Protein AF-D2REA1-F1 (afdb_monomer_lite)

Secondary structure (DSSP, 8-state):
-----------HHHHHHHHHHHT-SSHHHHHHHHHHHHHH-TTS-------------SPPPGGGGGG--

InterPro domains:
  IPR020073 Uncharacterised protein family AF1718 [PF17341] (6-49)

Sequence (69 aa):
MKLKIVQVPLPLEIVEELKARSGRNTIKDALSEAVYHYISCPHIKKVKTTMKVSKMRGRKPLYLKDFIE

pLDDT: mean 79.15, std 13.53, range [39.62, 94.19]

Structure (mmCIF, N/CA/C/O backbone):
data_AF-D2REA1-F1
#
_entry.id   AF-D2REA1-F1
#
loop_
_atom_site.group_PDB
_atom_site.id
_atom_site.type_symbol
_atom_site.label_atom_id
_atom_site.label_alt_id
_atom_site.label_comp_id
_atom_site.label_asym_id
_atom_site.label_entity_id
_atom_site.label_seq_id
_atom_site.pdbx_PDB_ins_code
_atom_site.Cartn_x
_atom_site.Cartn_y
_atom_site.Cartn_z
_atom_site.occupancy
_atom_site.B_iso_or_equiv
_atom_site.auth_seq_id
_atom_site.auth_comp_id
_atom_site.auth_asym_id
_atom_site.auth_atom_id
_atom_site.pdbx_PDB_model_num
ATOM 1 N N . MET A 1 1 ? -5.383 -17.469 2.999 1.00 64.19 1 MET A N 1
ATOM 2 C CA . MET A 1 1 ? -4.447 -16.407 2.552 1.00 64.19 1 MET A CA 1
ATOM 3 C C . MET A 1 1 ? -3.495 -16.079 3.701 1.00 64.19 1 MET A C 1
ATOM 5 O O . MET A 1 1 ? -3.984 -15.869 4.803 1.00 64.19 1 MET A O 1
ATOM 9 N N . LYS A 1 2 ? -2.170 -16.075 3.497 1.00 77.88 2 LYS A N 1
ATOM 10 C CA . LYS A 1 2 ? -1.191 -15.748 4.554 1.00 77.88 2 LYS A CA 1
ATOM 11 C C . LYS A 1 2 ? -0.777 -14.280 4.424 1.00 77.88 2 LYS A C 1
ATOM 13 O O . LYS A 1 2 ? -0.175 -13.907 3.422 1.00 77.88 2 LYS A O 1
ATOM 18 N N . LEU A 1 3 ? -1.124 -13.449 5.406 1.00 79.50 3 LEU A N 1
ATOM 19 C CA . LEU A 1 3 ? -0.782 -12.024 5.400 1.00 79.50 3 LEU A CA 1
ATOM 20 C C . LEU A 1 3 ? 0.681 -11.837 5.817 1.00 79.50 3 LEU A C 1
ATOM 22 O O . LEU A 1 3 ? 1.108 -12.357 6.847 1.00 79.50 3 LEU A O 1
ATOM 26 N N . LYS A 1 4 ? 1.449 -11.091 5.019 1.00 83.19 4 LYS A N 1
ATOM 27 C CA . LYS A 1 4 ? 2.829 -10.717 5.342 1.00 83.19 4 LYS A CA 1
ATOM 28 C C . LYS A 1 4 ? 2.839 -9.284 5.862 1.00 83.19 4 LYS A C 1
ATOM 30 O O . LYS A 1 4 ? 2.516 -8.360 5.123 1.00 83.19 4 LYS A O 1
ATOM 35 N N . ILE A 1 5 ? 3.198 -9.114 7.131 1.00 86.50 5 ILE A N 1
ATOM 36 C CA . ILE A 1 5 ? 3.376 -7.794 7.741 1.00 86.50 5 ILE A CA 1
ATOM 37 C C . ILE A 1 5 ? 4.804 -7.338 7.443 1.00 86.50 5 ILE A C 1
ATOM 39 O O . ILE A 1 5 ? 5.754 -8.085 7.674 1.00 86.50 5 ILE A O 1
ATOM 43 N N . VAL A 1 6 ? 4.947 -6.135 6.893 1.00 84.50 6 VAL A N 1
ATOM 44 C CA . VAL A 1 6 ? 6.238 -5.537 6.539 1.00 84.50 6 VAL A CA 1
ATOM 45 C C . VAL A 1 6 ? 6.284 -4.128 7.115 1.00 84.50 6 VAL A C 1
ATOM 47 O O . VAL A 1 6 ? 5.272 -3.431 7.126 1.00 84.50 6 VAL A O 1
ATOM 50 N N . GLN A 1 7 ? 7.453 -3.725 7.599 1.00 87.38 7 GLN A N 1
ATOM 51 C CA . GLN A 1 7 ? 7.724 -2.363 8.044 1.00 87.38 7 GLN A CA 1
ATOM 52 C C . GLN A 1 7 ? 8.621 -1.688 7.009 1.00 87.38 7 GLN A C 1
ATOM 54 O O . GLN A 1 7 ? 9.612 -2.275 6.577 1.00 87.38 7 GLN A O 1
ATOM 59 N N . VAL A 1 8 ? 8.257 -0.476 6.597 1.00 86.19 8 VAL A N 1
ATOM 60 C CA . VAL A 1 8 ? 9.021 0.322 5.633 1.00 86.19 8 VAL A CA 1
ATOM 61 C C . VAL A 1 8 ? 9.130 1.743 6.181 1.00 86.19 8 VAL A C 1
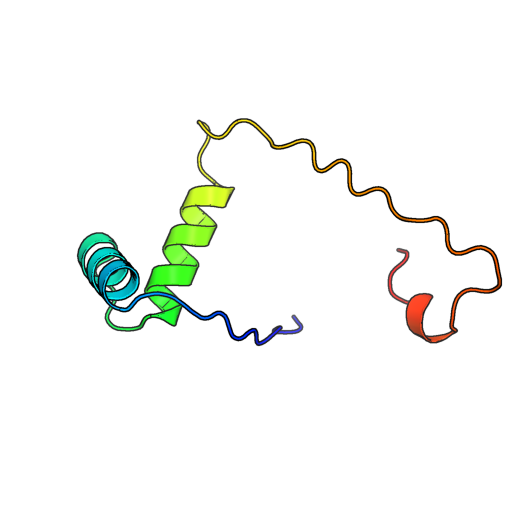ATOM 63 O O . VAL A 1 8 ? 8.094 2.327 6.504 1.00 86.19 8 VAL A O 1
ATOM 66 N N . PRO A 1 9 ? 10.343 2.307 6.301 1.00 89.06 9 PRO A N 1
ATOM 67 C CA . PRO A 1 9 ? 10.499 3.709 6.650 1.00 89.06 9 PRO A CA 1
ATOM 68 C C . PRO A 1 9 ? 10.071 4.572 5.458 1.00 89.06 9 PRO A C 1
ATOM 70 O O . PRO A 1 9 ? 10.591 4.416 4.353 1.00 89.06 9 PRO A O 1
ATOM 73 N N . LEU A 1 10 ? 9.120 5.476 5.683 1.00 87.50 10 LEU A N 1
ATOM 74 C CA . LEU A 1 10 ? 8.668 6.461 4.702 1.00 87.50 10 LEU A CA 1
ATOM 75 C C . LEU A 1 10 ? 8.693 7.863 5.327 1.00 87.50 10 LEU A C 1
ATOM 77 O O . LEU A 1 10 ? 8.323 8.001 6.495 1.00 87.50 10 LEU A O 1
ATOM 81 N N . PRO A 1 11 ? 9.096 8.896 4.568 1.00 94.19 11 PRO A N 1
ATOM 82 C CA . PRO A 1 11 ? 8.942 10.288 4.976 1.00 94.19 11 PRO A CA 1
ATOM 83 C C . PRO A 1 11 ? 7.477 10.638 5.255 1.00 94.19 11 PRO A C 1
ATOM 85 O O . PRO A 1 11 ? 6.580 10.184 4.542 1.00 94.19 11 PRO A O 1
ATOM 88 N N . LEU A 1 12 ? 7.243 11.481 6.264 1.00 91.25 12 LEU A N 1
ATOM 89 C CA . LEU A 1 12 ? 5.899 11.911 6.666 1.00 91.25 12 LEU A CA 1
ATOM 90 C C . LEU A 1 12 ? 5.177 12.673 5.548 1.00 91.25 12 LEU A C 1
ATOM 92 O O . LEU A 1 12 ? 4.018 12.382 5.275 1.00 91.25 12 LEU A O 1
ATOM 96 N N . GLU A 1 13 ? 5.890 13.555 4.847 1.00 93.69 13 GLU A N 1
ATOM 97 C CA . GLU A 1 13 ? 5.361 14.356 3.733 1.00 93.69 13 GLU A CA 1
ATOM 98 C C . GLU A 1 13 ? 4.708 13.472 2.658 1.00 93.69 13 GLU A C 1
ATOM 100 O O . GLU A 1 13 ? 3.570 13.691 2.250 1.00 93.69 13 GLU A O 1
ATOM 105 N N . ILE A 1 14 ? 5.383 12.382 2.277 1.00 91.75 14 ILE A N 1
ATOM 106 C CA . ILE A 1 14 ? 4.881 11.429 1.277 1.00 91.75 14 ILE A CA 1
ATOM 107 C C . ILE A 1 14 ? 3.613 10.725 1.775 1.00 91.75 14 ILE A C 1
ATOM 109 O O . ILE A 1 14 ? 2.696 10.459 0.997 1.00 91.75 14 ILE A O 1
ATOM 113 N N . VAL A 1 15 ? 3.545 10.404 3.068 1.00 89.31 15 VAL A N 1
ATOM 114 C CA . VAL A 1 15 ? 2.382 9.737 3.666 1.00 89.31 15 VAL A CA 1
ATOM 115 C C . VAL A 1 15 ? 1.170 10.668 3.694 1.00 89.31 15 VAL A C 1
ATOM 117 O O . VAL A 1 15 ? 0.052 10.220 3.426 1.00 89.31 15 VAL A O 1
ATOM 120 N N . GLU A 1 16 ? 1.373 11.945 4.002 1.00 91.75 16 GLU A N 1
ATOM 121 C CA . GLU A 1 16 ? 0.313 12.955 4.008 1.00 91.75 16 GLU A CA 1
ATOM 122 C C . GLU A 1 16 ? -0.223 13.212 2.599 1.00 91.75 16 GLU A C 1
ATOM 124 O O . GLU A 1 16 ? -1.437 13.142 2.387 1.00 91.75 16 GLU A O 1
ATOM 129 N N . GLU A 1 17 ? 0.663 13.385 1.615 1.00 93.00 17 GLU A N 1
ATOM 130 C CA . GLU A 1 17 ? 0.268 13.509 0.209 1.00 93.00 17 GLU A CA 1
ATOM 131 C C . GLU A 1 17 ? -0.515 12.286 -0.280 1.00 93.00 17 GLU A C 1
ATOM 133 O O . GLU A 1 17 ? -1.524 12.416 -0.980 1.00 93.00 17 GLU A O 1
ATOM 138 N N . LEU A 1 18 ? -0.078 11.085 0.105 1.00 90.88 18 LEU A N 1
ATOM 139 C CA . LEU A 1 18 ? -0.741 9.841 -0.272 1.00 90.88 18 LEU A CA 1
ATOM 140 C C . LEU A 1 18 ? -2.163 9.764 0.298 1.00 90.88 18 LEU A C 1
ATOM 142 O O . LEU A 1 18 ? -3.095 9.380 -0.415 1.00 90.88 18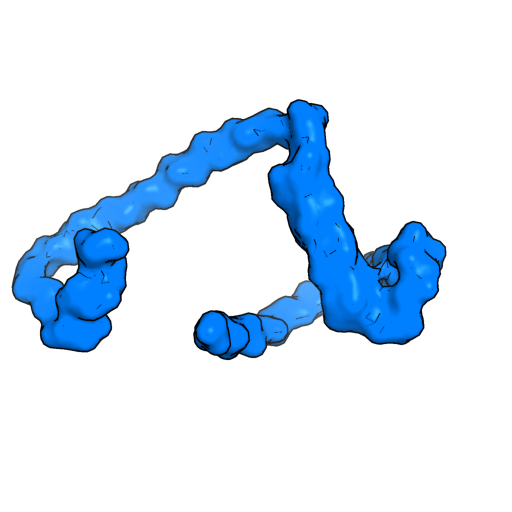 LEU A O 1
ATOM 146 N N . LYS A 1 19 ? -2.352 10.137 1.568 1.00 90.50 19 LYS A N 1
ATOM 147 C CA . LYS A 1 19 ? -3.684 10.184 2.191 1.00 90.50 19 LYS A CA 1
ATOM 148 C C . LYS A 1 19 ? -4.579 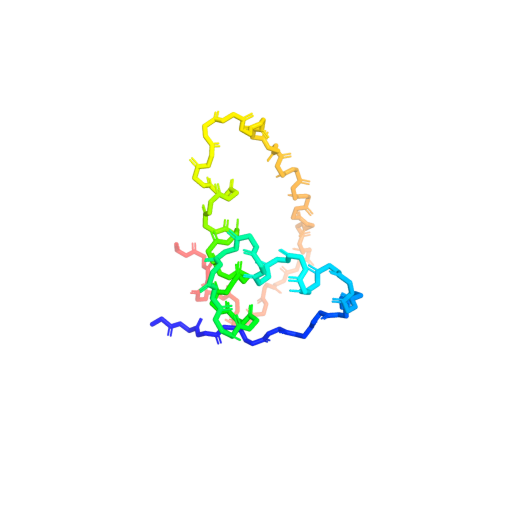11.221 1.524 1.00 90.50 19 LYS A C 1
ATOM 150 O O . LYS A 1 19 ? -5.726 10.910 1.217 1.00 90.50 19 LYS A O 1
ATOM 155 N N . ALA A 1 20 ? -4.043 12.409 1.246 1.00 92.50 20 ALA A N 1
ATOM 156 C CA . ALA A 1 20 ? -4.786 13.478 0.588 1.00 92.50 20 ALA A CA 1
ATOM 157 C C . ALA A 1 20 ? -5.274 13.059 -0.809 1.00 92.50 20 ALA A C 1
ATOM 159 O O . ALA A 1 20 ? -6.434 13.278 -1.146 1.00 92.50 20 ALA A O 1
ATOM 160 N N . ARG A 1 21 ? -4.420 12.396 -1.602 1.00 90.75 21 ARG A N 1
ATOM 161 C CA . ARG A 1 21 ? -4.776 11.925 -2.954 1.00 90.75 21 ARG A CA 1
ATOM 162 C C . ARG A 1 21 ? -5.736 10.738 -2.956 1.00 90.75 21 ARG A C 1
ATOM 164 O O . ARG A 1 21 ? -6.554 10.631 -3.860 1.00 90.75 21 ARG A O 1
ATOM 171 N N . SER A 1 22 ? -5.614 9.838 -1.982 1.00 88.06 22 SER A N 1
ATOM 172 C CA . SER A 1 22 ? -6.461 8.639 -1.892 1.00 88.06 22 SER A CA 1
ATOM 173 C C . SER A 1 22 ? -7.798 8.886 -1.185 1.00 88.06 22 SER A C 1
ATOM 175 O O . SER A 1 22 ? -8.708 8.072 -1.308 1.00 88.06 22 SER A O 1
ATOM 177 N N . GLY A 1 23 ? -7.931 9.969 -0.411 1.00 91.19 23 GLY A N 1
ATOM 178 C CA . GLY A 1 23 ? -9.117 10.227 0.414 1.00 91.19 23 GLY A CA 1
ATOM 179 C C . GLY A 1 23 ? -9.300 9.218 1.556 1.00 91.19 23 GLY A C 1
ATOM 180 O O . GLY A 1 23 ? -10.389 9.105 2.119 1.00 91.19 23 GLY A O 1
ATOM 181 N N . ARG A 1 24 ? -8.256 8.446 1.891 1.00 89.56 24 ARG A N 1
ATOM 182 C CA . ARG A 1 24 ? -8.293 7.413 2.935 1.00 89.56 24 ARG A CA 1
ATOM 183 C C . ARG A 1 24 ? -7.768 7.944 4.263 1.00 89.56 24 ARG A C 1
ATOM 185 O O . ARG A 1 24 ? -6.758 8.639 4.329 1.00 89.56 24 ARG A O 1
ATOM 192 N N . ASN A 1 25 ? -8.407 7.506 5.346 1.00 86.38 25 ASN A N 1
ATOM 193 C CA . ASN A 1 25 ? -8.039 7.908 6.707 1.00 86.38 25 ASN A CA 1
ATOM 194 C C . ASN A 1 25 ? -6.786 7.174 7.213 1.00 86.38 25 ASN A C 1
ATOM 196 O O . ASN A 1 25 ? -5.969 7.738 7.949 1.00 86.38 25 ASN A O 1
ATOM 200 N N . THR A 1 26 ? -6.613 5.908 6.816 1.00 89.56 26 THR A N 1
ATOM 201 C CA . THR A 1 26 ? -5.494 5.077 7.271 1.00 89.56 26 THR A CA 1
ATOM 202 C C . THR A 1 26 ? -4.385 4.998 6.225 1.00 89.56 26 THR A C 1
ATOM 204 O O . THR A 1 26 ? -4.627 4.953 5.020 1.00 89.56 26 THR A O 1
ATOM 207 N N . ILE A 1 27 ? -3.139 4.935 6.703 1.00 90.25 27 ILE A N 1
ATOM 208 C CA . ILE A 1 27 ? -1.949 4.763 5.852 1.00 90.25 27 ILE A CA 1
ATOM 209 C C . ILE A 1 27 ? -2.022 3.431 5.096 1.00 90.25 27 ILE A C 1
ATOM 211 O O . ILE A 1 27 ? -1.638 3.349 3.934 1.00 90.25 27 ILE A O 1
ATOM 215 N N . LYS A 1 28 ? -2.526 2.386 5.761 1.00 89.00 28 LYS A N 1
ATOM 216 C CA . LYS A 1 28 ? -2.618 1.034 5.210 1.00 89.00 28 LYS A CA 1
ATOM 217 C C . LYS A 1 28 ? -3.544 0.988 3.998 1.00 89.00 28 LYS A C 1
ATOM 219 O O . LYS A 1 28 ? -3.161 0.414 2.982 1.00 89.00 28 LYS A O 1
ATOM 224 N N . ASP A 1 29 ? -4.714 1.614 4.098 1.00 89.75 29 ASP A N 1
ATOM 225 C CA . ASP A 1 29 ? -5.685 1.618 3.004 1.00 89.75 29 ASP A CA 1
ATOM 226 C C . ASP A 1 29 ? -5.172 2.467 1.839 1.00 89.75 29 ASP A C 1
ATOM 228 O O . ASP A 1 29 ? -5.150 1.984 0.707 1.00 89.75 29 ASP A O 1
ATOM 232 N N . ALA A 1 30 ? -4.644 3.663 2.131 1.00 91.12 30 ALA A N 1
ATOM 233 C CA . ALA A 1 30 ? -4.038 4.554 1.140 1.00 91.12 30 ALA A CA 1
ATOM 234 C C . ALA A 1 30 ? -2.909 3.866 0.348 1.00 91.12 30 ALA A C 1
ATOM 236 O O . ALA A 1 30 ? -2.882 3.904 -0.883 1.00 91.12 30 ALA A O 1
ATOM 237 N N . LEU A 1 31 ? -1.996 3.184 1.052 1.00 90.81 31 LEU A N 1
ATOM 238 C CA . LEU A 1 31 ? -0.915 2.420 0.427 1.00 90.81 31 LEU A CA 1
ATOM 239 C C . LEU A 1 31 ? -1.445 1.245 -0.385 1.00 90.81 31 LEU A C 1
ATOM 241 O O . LEU A 1 31 ? -0.963 1.012 -1.490 1.00 90.81 31 LEU A O 1
ATOM 245 N N . SER A 1 32 ? -2.420 0.502 0.143 1.00 90.31 32 SER A N 1
ATOM 246 C CA . SER A 1 32 ? -2.980 -0.640 -0.577 1.00 90.31 32 SER A CA 1
ATOM 247 C C . SER A 1 32 ? -3.598 -0.212 -1.907 1.00 90.31 32 SER A C 1
ATOM 249 O O . SER A 1 32 ? -3.306 -0.817 -2.935 1.00 90.31 32 SER A O 1
ATOM 251 N N . GLU A 1 33 ? -4.360 0.881 -1.911 1.00 91.31 33 GLU A N 1
ATOM 252 C CA . GLU A 1 33 ? -5.013 1.419 -3.101 1.00 91.31 33 GLU A CA 1
ATOM 253 C C . GLU A 1 33 ? -3.992 1.898 -4.137 1.00 91.31 33 GLU A C 1
ATOM 255 O O . GLU A 1 33 ? -4.088 1.542 -5.311 1.00 91.31 33 GLU A O 1
ATOM 260 N N . ALA A 1 34 ? -2.953 2.610 -3.697 1.00 90.06 34 ALA A N 1
ATOM 261 C CA . ALA A 1 34 ? -1.873 3.045 -4.576 1.00 90.06 34 ALA A CA 1
ATOM 262 C C . ALA A 1 34 ? -1.095 1.868 -5.188 1.00 90.06 34 ALA A C 1
ATOM 264 O O . ALA A 1 34 ? -0.768 1.893 -6.377 1.00 90.06 34 ALA A O 1
ATOM 265 N N . VAL A 1 35 ? -0.828 0.817 -4.406 1.00 89.94 35 VAL A N 1
ATOM 266 C CA . VAL A 1 35 ? -0.173 -0.403 -4.899 1.00 89.94 35 VAL A CA 1
ATOM 267 C C . VAL A 1 35 ? -1.056 -1.116 -5.919 1.00 89.94 35 VAL A C 1
ATOM 269 O O . VAL A 1 35 ? -0.561 -1.487 -6.983 1.00 89.94 35 VAL A O 1
ATOM 272 N N . TYR A 1 36 ? -2.352 -1.278 -5.643 1.00 90.88 36 TYR A N 1
ATOM 273 C CA . TYR A 1 36 ? -3.273 -1.895 -6.598 1.00 90.88 36 TYR A CA 1
ATOM 274 C C . TYR A 1 36 ? -3.367 -1.088 -7.887 1.00 90.88 36 TYR A C 1
ATOM 276 O O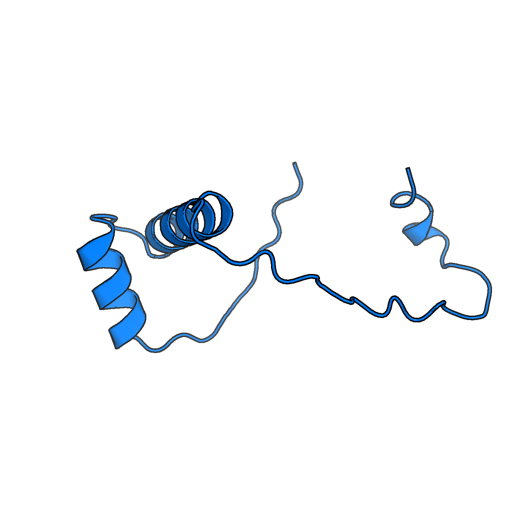 . TYR A 1 36 ? -3.235 -1.674 -8.958 1.00 90.88 36 TYR A O 1
ATOM 284 N N . HIS A 1 37 ? -3.488 0.237 -7.787 1.00 90.62 37 HIS A N 1
ATOM 285 C CA . HIS A 1 37 ? -3.496 1.128 -8.942 1.00 90.62 37 HIS A CA 1
ATOM 286 C C . HIS A 1 37 ? -2.212 0.997 -9.773 1.00 90.62 37 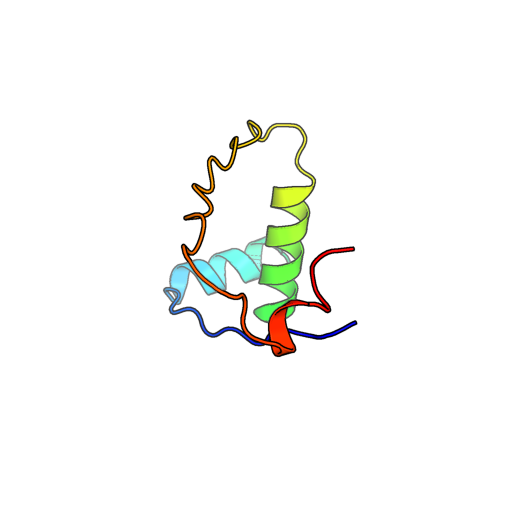HIS A C 1
ATOM 288 O O . HIS A 1 37 ? -2.271 0.906 -10.999 1.00 90.62 37 HIS A O 1
ATOM 294 N N . TYR A 1 38 ? -1.045 0.943 -9.123 1.00 88.38 38 TYR A N 1
ATOM 295 C CA . TYR A 1 38 ? 0.228 0.726 -9.808 1.00 88.38 38 TYR A CA 1
ATOM 296 C C . TYR A 1 38 ? 0.266 -0.638 -10.510 1.00 88.38 38 TYR A C 1
ATOM 298 O O . TYR A 1 38 ? 0.671 -0.730 -11.660 1.00 88.38 38 TYR A O 1
ATOM 306 N N . ILE A 1 39 ? -0.193 -1.709 -9.867 1.00 87.50 39 ILE A N 1
ATOM 307 C CA . ILE A 1 39 ? -0.190 -3.042 -10.488 1.00 87.50 39 ILE A CA 1
ATOM 308 C C . ILE A 1 39 ? -1.177 -3.113 -11.666 1.00 87.50 39 ILE A C 1
ATOM 310 O O . ILE A 1 39 ? -0.888 -3.774 -12.663 1.00 87.50 39 ILE A O 1
ATOM 314 N N . SER A 1 40 ? -2.324 -2.435 -11.571 1.00 87.06 40 SER A N 1
ATOM 315 C CA . SER A 1 40 ? -3.368 -2.461 -12.600 1.00 87.06 40 SER A CA 1
ATOM 316 C C . SER A 1 40 ? -3.164 -1.456 -13.733 1.00 87.06 40 SER A C 1
ATOM 318 O O . SER A 1 40 ? -3.867 -1.536 -14.739 1.00 87.06 40 SER A O 1
ATOM 320 N N . CYS A 1 41 ? -2.263 -0.481 -13.587 1.00 87.00 41 CYS A N 1
ATOM 321 C CA . CYS A 1 41 ? -2.158 0.618 -14.539 1.00 87.00 41 CYS A CA 1
ATOM 322 C C . CYS A 1 41 ? -1.624 0.127 -15.905 1.00 87.00 41 CYS A C 1
ATOM 324 O O . CYS A 1 41 ? -0.497 -0.371 -15.994 1.00 87.00 41 CYS A O 1
ATOM 326 N N . PRO A 1 42 ? -2.392 0.308 -16.999 1.00 84.12 42 PRO A N 1
ATOM 327 C CA . PRO A 1 42 ? -2.038 -0.200 -18.326 1.00 84.12 42 PRO A CA 1
ATOM 328 C C . PRO A 1 42 ? -0.840 0.527 -18.952 1.00 84.12 42 PRO A C 1
ATOM 330 O O . PRO A 1 42 ? -0.244 0.037 -19.909 1.00 84.12 42 PRO A O 1
ATOM 333 N N . HIS A 1 43 ? -0.468 1.689 -18.413 1.00 83.75 43 HIS A N 1
ATOM 334 C CA . HIS A 1 43 ? 0.631 2.514 -18.912 1.00 83.75 43 HIS A CA 1
ATOM 335 C C . HIS A 1 43 ? 1.993 2.150 -18.310 1.00 83.75 43 HIS A C 1
ATOM 337 O O . HIS A 1 43 ? 3.014 2.719 -18.704 1.00 83.75 43 HIS A O 1
ATOM 343 N N . ILE A 1 44 ? 2.046 1.204 -17.369 1.00 79.25 44 ILE A N 1
ATOM 344 C CA . ILE A 1 44 ? 3.315 0.769 -16.790 1.00 79.25 44 ILE A CA 1
ATOM 345 C C . ILE A 1 44 ? 4.041 -0.166 -17.751 1.00 79.25 44 ILE A C 1
ATOM 347 O O . ILE A 1 44 ? 3.553 -1.226 -18.146 1.00 79.25 44 ILE A O 1
ATOM 351 N N . LYS A 1 45 ? 5.275 0.216 -18.101 1.00 77.75 45 LYS A N 1
ATOM 352 C CA . LYS A 1 45 ? 6.216 -0.689 -18.761 1.00 77.75 45 LYS A CA 1
ATOM 353 C C . LYS A 1 45 ? 6.436 -1.872 -17.825 1.00 77.75 45 LYS A C 1
ATOM 355 O O . LYS A 1 45 ? 6.974 -1.694 -16.735 1.00 77.75 45 LYS A O 1
ATOM 360 N N . LYS A 1 46 ? 6.033 -3.075 -18.248 1.00 68.44 46 LYS A N 1
ATOM 361 C CA . LYS A 1 46 ? 6.296 -4.314 -17.504 1.00 68.44 46 LYS A CA 1
ATOM 362 C C . LYS A 1 46 ? 7.795 -4.406 -17.234 1.00 68.44 46 LYS A C 1
ATOM 364 O O . LYS A 1 46 ? 8.579 -4.668 -18.148 1.00 68.44 46 LYS A O 1
ATOM 369 N N . VAL A 1 47 ? 8.193 -4.177 -15.986 1.00 67.31 47 VAL A N 1
ATOM 370 C CA . VAL A 1 47 ? 9.566 -4.412 -15.555 1.00 67.31 47 VAL A CA 1
ATOM 371 C C . VAL A 1 47 ? 9.764 -5.918 -15.649 1.00 67.31 47 VAL A C 1
ATOM 373 O O . VAL A 1 47 ? 9.183 -6.672 -14.872 1.00 67.31 47 VAL A O 1
ATOM 376 N N . LYS A 1 48 ? 10.533 -6.377 -16.644 1.00 62.50 48 LYS A N 1
ATOM 377 C CA . LYS A 1 48 ? 10.989 -7.767 -16.696 1.00 62.50 48 LYS A CA 1
ATOM 378 C C . LYS A 1 48 ? 11.898 -7.954 -15.489 1.00 62.50 48 LYS A C 1
ATOM 380 O O . LYS A 1 48 ? 13.075 -7.610 -15.542 1.00 62.50 48 LYS A O 1
ATOM 385 N N . THR A 1 49 ? 11.345 -8.432 -14.382 1.00 57.59 49 THR A N 1
ATOM 386 C CA . THR A 1 49 ? 12.113 -8.818 -13.207 1.00 57.59 49 THR A CA 1
ATOM 387 C C . THR A 1 49 ? 13.010 -9.978 -13.612 1.00 57.59 49 THR A C 1
ATOM 389 O O . THR A 1 49 ? 12.631 -11.144 -13.549 1.00 57.59 49 THR A O 1
ATOM 392 N N . THR A 1 50 ? 14.237 -9.677 -14.037 1.00 53.56 50 THR A N 1
ATOM 393 C CA . THR A 1 50 ? 15.308 -10.669 -14.111 1.00 53.56 50 THR A CA 1
ATOM 394 C C . THR A 1 50 ? 15.742 -10.975 -12.683 1.00 53.56 50 THR A C 1
ATOM 396 O O . THR A 1 50 ? 16.853 -10.640 -12.268 1.00 53.56 50 THR A O 1
ATOM 399 N N . MET A 1 51 ? 14.847 -11.558 -11.883 1.00 53.69 51 MET A N 1
ATOM 400 C CA . MET A 1 51 ? 15.252 -12.189 -10.640 1.00 53.69 51 MET A CA 1
ATOM 401 C C . MET A 1 51 ? 16.174 -13.329 -11.052 1.00 53.69 51 MET A C 1
ATOM 403 O O . MET A 1 51 ? 15.728 -14.378 -11.513 1.00 53.69 51 MET A O 1
ATOM 407 N N . LYS A 1 52 ? 17.486 -13.103 -10.943 1.00 51.56 52 LYS A N 1
ATOM 408 C CA . LYS A 1 52 ? 18.465 -14.181 -10.986 1.00 51.56 52 LYS A CA 1
ATOM 409 C C . LYS A 1 52 ? 18.208 -15.015 -9.738 1.00 51.56 52 LYS A C 1
ATOM 411 O O . LYS A 1 52 ? 18.781 -14.746 -8.688 1.00 51.56 52 LYS A O 1
ATOM 416 N N . VAL A 1 53 ? 17.301 -15.985 -9.831 1.00 55.09 53 VAL A N 1
ATOM 417 C CA . VAL A 1 53 ? 17.185 -17.039 -8.826 1.00 55.09 53 VAL A CA 1
ATOM 418 C C . VAL A 1 53 ? 18.549 -17.711 -8.827 1.00 55.09 53 VAL A C 1
ATOM 420 O O . VAL A 1 53 ? 18.903 -18.403 -9.787 1.00 55.09 53 VAL A O 1
ATOM 423 N N . SER A 1 54 ? 19.373 -17.431 -7.815 1.00 55.91 54 SER A N 1
ATOM 424 C CA . SER A 1 54 ? 20.609 -18.177 -7.656 1.00 55.91 54 SER A CA 1
ATOM 425 C C . SER A 1 54 ? 20.176 -19.629 -7.483 1.00 55.91 54 SER A C 1
ATOM 427 O O . SER A 1 54 ? 19.404 -19.973 -6.586 1.00 55.91 54 SER A O 1
ATOM 429 N N . LYS A 1 55 ? 20.564 -20.492 -8.424 1.00 62.50 55 LYS A N 1
ATOM 430 C CA . LYS A 1 55 ? 20.339 -21.925 -8.260 1.00 62.50 55 LYS A CA 1
ATOM 431 C C . LYS A 1 55 ? 21.162 -22.321 -7.035 1.00 62.50 55 LYS A C 1
ATOM 433 O O . LYS A 1 55 ? 22.384 -22.415 -7.147 1.00 62.50 55 LYS A O 1
ATOM 438 N N . MET A 1 56 ? 20.524 -22.485 -5.870 1.00 60.12 56 MET A N 1
ATOM 439 C CA . MET A 1 56 ? 21.186 -23.077 -4.706 1.00 60.12 56 MET A CA 1
ATOM 440 C C . MET A 1 56 ? 21.790 -24.404 -5.166 1.00 60.12 56 MET A C 1
ATOM 442 O O . MET A 1 56 ? 21.071 -25.293 -5.623 1.00 60.12 56 MET A O 1
ATOM 446 N N . ARG A 1 57 ? 23.118 -24.518 -5.101 1.00 67.50 57 ARG A N 1
ATOM 447 C CA . ARG A 1 57 ? 23.809 -25.786 -5.330 1.00 67.50 57 ARG A CA 1
ATOM 448 C C . ARG A 1 57 ? 23.677 -26.600 -4.044 1.00 67.50 57 ARG A C 1
ATOM 450 O O . ARG A 1 57 ? 24.113 -26.139 -2.996 1.00 67.50 57 ARG A O 1
ATOM 457 N N . GLY A 1 58 ? 23.052 -27.774 -4.120 1.00 70.50 58 GLY A N 1
ATOM 458 C CA . GLY A 1 58 ? 22.868 -28.679 -2.980 1.00 70.50 58 GLY A CA 1
ATOM 459 C C . GLY A 1 58 ? 21.423 -29.142 -2.781 1.00 70.50 58 GLY A C 1
ATOM 460 O O . GLY A 1 58 ? 20.526 -28.804 -3.557 1.00 70.50 58 GLY A O 1
ATOM 461 N N . ARG A 1 59 ? 21.191 -29.949 -1.737 1.00 71.12 59 ARG A N 1
ATOM 462 C CA . ARG A 1 59 ? 19.838 -30.376 -1.350 1.00 71.12 59 ARG A CA 1
ATOM 463 C C . ARG A 1 59 ? 19.043 -29.172 -0.848 1.00 71.12 59 ARG A C 1
ATOM 465 O O . ARG A 1 59 ? 19.499 -28.446 0.032 1.00 71.12 59 ARG A O 1
ATOM 472 N N . LYS A 1 60 ? 17.837 -28.990 -1.389 1.00 71.12 60 LYS A N 1
ATOM 473 C CA . LYS A 1 60 ? 16.894 -27.986 -0.891 1.00 71.12 60 LYS A CA 1
ATOM 474 C C . LYS A 1 60 ? 16.494 -28.335 0.552 1.00 71.12 60 LYS A C 1
ATOM 476 O O . LYS A 1 60 ? 16.263 -29.516 0.833 1.00 71.12 60 LYS A O 1
ATOM 481 N N . PRO A 1 61 ? 16.385 -27.346 1.450 1.00 76.81 61 PRO A N 1
ATOM 482 C CA . PRO A 1 61 ? 15.802 -27.550 2.768 1.00 76.81 61 PRO A CA 1
ATOM 483 C C . PRO A 1 61 ? 14.396 -28.158 2.672 1.00 76.81 61 PRO A C 1
ATOM 485 O O . PRO A 1 61 ? 13.631 -27.804 1.776 1.00 76.81 61 PRO A O 1
ATOM 488 N N . LEU A 1 62 ? 14.050 -29.064 3.593 1.00 70.38 62 LEU A N 1
ATOM 489 C CA . LEU A 1 62 ? 12.780 -29.807 3.561 1.00 70.38 62 LEU A CA 1
ATOM 490 C C . LEU A 1 62 ? 11.553 -28.882 3.512 1.00 70.38 62 LEU A C 1
ATOM 492 O O . LEU A 1 62 ? 10.622 -29.166 2.771 1.00 70.38 62 LEU A O 1
ATOM 496 N N . TYR A 1 63 ? 11.609 -27.745 4.211 1.00 73.62 63 TYR A N 1
ATOM 497 C CA . TYR A 1 63 ? 10.533 -26.748 4.293 1.00 73.62 63 TYR A CA 1
ATOM 498 C C . TYR A 1 63 ? 10.297 -25.943 3.001 1.00 73.62 63 TYR A C 1
ATOM 500 O O . TYR A 1 63 ? 9.364 -25.151 2.935 1.00 73.62 63 TYR A O 1
ATOM 508 N N . LEU A 1 64 ? 11.157 -26.090 1.985 1.00 64.44 64 LEU A N 1
ATOM 509 C CA . LEU A 1 64 ? 11.014 -25.423 0.683 1.00 64.44 64 LEU A CA 1
ATOM 510 C C . LEU A 1 64 ? 10.388 -26.324 -0.388 1.00 64.44 64 LEU A C 1
ATOM 512 O O . LEU A 1 64 ? 10.227 -25.880 -1.523 1.00 64.44 64 LEU A O 1
ATOM 516 N N . LYS A 1 65 ? 10.056 -27.580 -0.059 1.00 66.56 65 LYS A N 1
ATOM 517 C CA . LYS A 1 65 ? 9.351 -28.483 -0.982 1.00 66.56 65 LYS A CA 1
ATOM 518 C C . LYS A 1 65 ? 7.929 -28.000 -1.269 1.00 66.56 65 LYS A C 1
ATOM 520 O O . LYS A 1 65 ? 7.493 -28.084 -2.409 1.00 66.56 65 LYS A O 1
ATOM 525 N N . ASP A 1 66 ? 7.285 -27.400 -0.275 1.00 72.06 66 ASP A N 1
ATOM 526 C CA . ASP A 1 66 ? 5.863 -27.038 -0.308 1.00 72.06 66 ASP A CA 1
ATOM 527 C C . ASP A 1 66 ? 5.553 -25.793 -1.165 1.00 72.06 66 ASP A C 1
ATOM 529 O O . ASP A 1 66 ? 4.404 -25.381 -1.270 1.00 72.06 66 ASP A O 1
ATOM 533 N N . PHE A 1 67 ? 6.571 -25.162 -1.761 1.00 64.88 67 PHE A N 1
ATOM 534 C CA . PHE A 1 67 ? 6.447 -23.916 -2.531 1.00 64.88 67 PHE A CA 1
ATOM 535 C C . PHE A 1 67 ? 6.755 -24.089 -4.032 1.00 64.88 67 PHE A C 1
ATOM 537 O O . PHE A 1 67 ? 7.043 -23.097 -4.701 1.00 64.88 67 PHE A O 1
ATOM 544 N N . ILE A 1 68 ? 6.798 -25.328 -4.546 1.00 55.31 68 ILE A N 1
ATOM 545 C CA . ILE A 1 68 ? 7.254 -25.643 -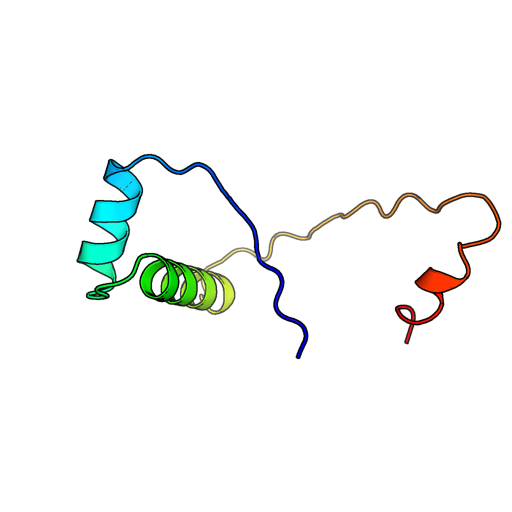5.920 1.00 55.31 68 ILE A CA 1
ATOM 546 C C . ILE A 1 68 ? 6.128 -26.169 -6.843 1.00 55.31 68 ILE A C 1
ATOM 548 O O . ILE A 1 68 ? 6.403 -26.447 -8.006 1.00 55.31 68 ILE A O 1
ATOM 552 N N . GLU A 1 69 ? 4.873 -26.240 -6.396 1.00 39.62 69 GLU A N 1
ATOM 553 C CA . GLU A 1 69 ? 3.730 -26.476 -7.305 1.00 39.62 69 GLU A CA 1
ATOM 554 C C . GLU A 1 69 ? 3.206 -25.182 -7.941 1.00 39.62 69 GLU A C 1
ATOM 556 O O . GLU A 1 69 ? 3.032 -24.180 -7.206 1.00 39.62 69 GLU A O 1
#

Foldseek 3Di:
DDDDDDDDDDDPVVQVVLCVVQVDPDSVVSVVVVVVCVVPPPPDDPDPPPPPPPPPPDDDDPVCVVPPD

Radius of gyration: 17.85 Å; chains: 1; bounding box: 33×45×27 Å

Organism: Archaeoglobus profundus (strain DSM 5631 / JCM 9629 / NBRC 100127 / Av18) (NCBI:txid572546)